Protein AF-A0A942RL22-F1 (afdb_monomer_lite)

Sequence (117 aa):
MGTGFFEAGNFYPDYIMWIAEGDKQYITFIDPKGIRMLEKNINNPKINFYKTIKDLEARLQPTCAEKQIVLNSFIISGTPAADACVSYNVKKQEFESRNVLFLEDEDCVEKMMSKLL

Structure (mmCIF, N/CA/C/O backbone):
data_AF-A0A942RL22-F1
#
_entry.id   AF-A0A942RL22-F1
#
loop_
_atom_site.group_PDB
_atom_site.id
_atom_site.type_symbol
_atom_site.label_atom_id
_atom_site.label_alt_id
_atom_site.label_comp_id
_atom_site.label_asym_id
_atom_site.label_entity_id
_atom_site.label_seq_id
_atom_site.pdbx_PDB_ins_code
_atom_site.Cartn_x
_atom_site.Cartn_y
_atom_site.Cartn_z
_atom_site.occupancy
_atom_site.B_iso_or_equiv
_atom_site.auth_seq_id
_atom_site.auth_comp_id
_atom_site.auth_asym_id
_atom_site.auth_atom_id
_atom_site.pdbx_PDB_model_num
ATOM 1 N N . MET A 1 1 ? -17.919 19.449 4.789 1.00 40.34 1 MET A N 1
ATOM 2 C CA . MET A 1 1 ? -16.560 20.015 4.649 1.00 40.34 1 MET A CA 1
ATOM 3 C C . MET A 1 1 ?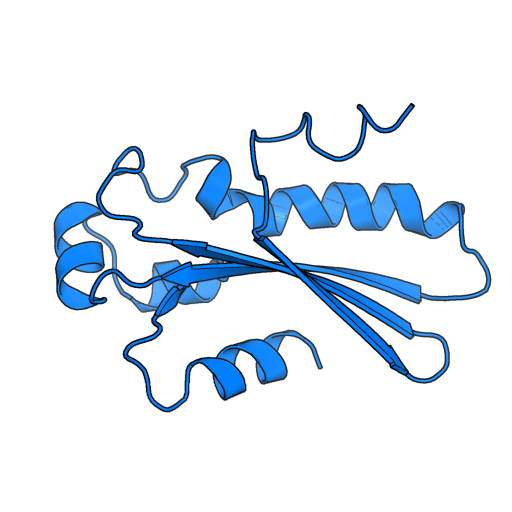 -15.583 18.882 4.924 1.00 40.34 1 MET A C 1
ATOM 5 O O . MET A 1 1 ? -15.587 18.375 6.033 1.00 40.34 1 MET A O 1
ATOM 9 N N . GLY A 1 2 ? -14.881 18.392 3.899 1.00 44.81 2 GLY A N 1
ATOM 10 C CA . GLY A 1 2 ? -14.064 17.164 3.945 1.00 44.81 2 GLY A CA 1
ATOM 11 C C . GLY A 1 2 ? -12.613 17.400 3.524 1.00 44.81 2 GLY A C 1
ATOM 12 O O . GLY A 1 2 ? -11.999 16.542 2.905 1.00 44.81 2 GLY A O 1
ATOM 13 N N . THR A 1 3 ? -12.086 18.593 3.791 1.00 44.75 3 THR A N 1
ATOM 14 C CA . THR A 1 3 ? -10.797 19.057 3.257 1.00 44.75 3 THR A CA 1
ATOM 15 C C . THR A 1 3 ? -9.588 18.569 4.059 1.00 44.75 3 THR A C 1
ATOM 17 O O . THR A 1 3 ? -8.497 18.492 3.515 1.00 44.75 3 THR A O 1
ATOM 20 N N . GLY A 1 4 ? -9.763 18.136 5.313 1.00 44.94 4 GLY A N 1
ATOM 21 C CA . GLY A 1 4 ? -8.635 17.748 6.174 1.00 44.94 4 GLY A CA 1
ATOM 22 C C . GLY A 1 4 ? -8.062 16.337 5.968 1.00 44.94 4 GLY A C 1
ATOM 23 O O . GLY A 1 4 ? -7.029 16.029 6.556 1.00 44.94 4 GLY A O 1
ATOM 24 N N . PHE A 1 5 ? -8.711 15.464 5.184 1.00 51.53 5 PHE A N 1
ATOM 25 C CA . PHE A 1 5 ? -8.306 14.051 5.050 1.00 51.53 5 PHE A CA 1
ATOM 26 C C . PHE A 1 5 ? -7.208 13.826 3.990 1.00 51.53 5 PHE A C 1
ATOM 28 O O . PHE A 1 5 ? -6.409 12.904 4.122 1.00 51.53 5 PHE A O 1
ATOM 35 N N . PHE A 1 6 ? -7.132 14.683 2.962 1.00 53.66 6 PHE A N 1
ATOM 36 C CA . PHE A 1 6 ? -6.286 14.468 1.773 1.00 53.66 6 PHE A CA 1
ATOM 37 C C . PHE A 1 6 ? -5.158 15.495 1.573 1.00 53.66 6 PHE A C 1
ATOM 39 O O . PHE A 1 6 ? -4.308 15.318 0.699 1.00 53.66 6 PHE A O 1
ATOM 46 N N . GLU A 1 7 ? -5.084 16.537 2.407 1.00 50.19 7 GLU A N 1
ATOM 47 C CA . GLU A 1 7 ? -4.060 17.589 2.294 1.00 50.19 7 GLU A CA 1
ATOM 48 C C . GLU A 1 7 ? -2.626 17.109 2.598 1.00 50.19 7 GLU A C 1
ATOM 50 O O . GLU A 1 7 ? -1.667 17.788 2.246 1.00 50.19 7 GLU A O 1
ATOM 55 N N . ALA A 1 8 ? -2.437 15.920 3.180 1.00 49.59 8 ALA A N 1
ATOM 56 C CA . ALA A 1 8 ? -1.116 15.440 3.598 1.00 49.59 8 ALA A CA 1
ATOM 57 C C . ALA A 1 8 ? -0.242 14.831 2.474 1.00 49.59 8 ALA A C 1
ATOM 59 O O . ALA A 1 8 ? 0.849 14.343 2.762 1.00 49.59 8 ALA A O 1
ATOM 60 N N . GLY A 1 9 ? -0.668 14.848 1.202 1.00 53.88 9 GLY A N 1
ATOM 61 C CA . GLY A 1 9 ? 0.193 14.322 0.129 1.00 53.88 9 GLY A CA 1
ATOM 62 C C . GLY A 1 9 ? -0.363 14.238 -1.292 1.00 53.88 9 GLY A C 1
ATOM 63 O O . GLY A 1 9 ? 0.231 13.522 -2.097 1.00 53.88 9 GLY A O 1
ATOM 64 N N . ASN A 1 10 ? -1.476 14.910 -1.629 1.00 64.50 10 ASN A N 1
ATOM 65 C CA . ASN A 1 10 ? -2.128 14.786 -2.950 1.00 64.50 10 ASN A CA 1
ATOM 66 C C . ASN A 1 10 ? -2.435 13.324 -3.352 1.00 64.50 10 ASN A C 1
ATOM 68 O O . ASN A 1 10 ? -2.428 12.963 -4.533 1.00 64.50 10 ASN A O 1
ATOM 72 N N . PHE A 1 11 ? -2.680 12.456 -2.370 1.00 69.56 11 PHE A N 1
ATOM 73 C CA . PHE A 1 11 ? -3.035 11.065 -2.614 1.00 69.5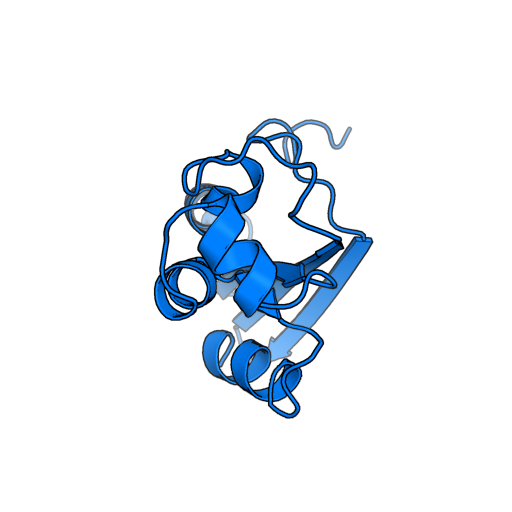6 11 PHE A CA 1
ATOM 74 C C . PHE A 1 11 ? -4.552 10.955 -2.763 1.00 69.56 11 PHE A C 1
ATOM 76 O O . PHE A 1 11 ? -5.270 11.123 -1.788 1.00 69.56 11 PHE A O 1
ATOM 83 N N . TYR A 1 12 ? -5.037 10.670 -3.969 1.00 79.12 12 TYR A N 1
ATOM 84 C CA . TYR A 1 12 ? -6.458 10.477 -4.257 1.00 79.12 12 TYR A CA 1
ATOM 85 C C . TYR A 1 12 ? -6.648 9.031 -4.719 1.00 79.12 12 TYR A C 1
ATOM 87 O O . TYR A 1 12 ? -6.305 8.730 -5.860 1.00 79.12 12 TYR A O 1
ATOM 95 N N . PRO A 1 13 ? -7.079 8.124 -3.828 1.00 85.94 13 PRO A N 1
ATOM 96 C CA . PRO A 1 13 ? -7.296 6.732 -4.179 1.00 85.94 13 PRO A CA 1
ATOM 97 C C . PRO A 1 13 ? -8.569 6.574 -4.997 1.00 85.94 13 PRO A C 1
ATOM 99 O O . PRO A 1 13 ? -9.565 7.247 -4.734 1.00 85.94 13 PRO A O 1
ATOM 102 N N . ASP A 1 14 ? -8.543 5.627 -5.929 1.00 90.50 14 ASP A N 1
ATOM 103 C CA . ASP A 1 14 ? -9.716 5.280 -6.730 1.00 90.50 14 ASP A CA 1
ATOM 104 C C . ASP A 1 14 ? -10.704 4.400 -5.950 1.00 90.50 14 ASP A C 1
ATOM 106 O O . ASP A 1 14 ? -11.911 4.477 -6.169 1.00 90.50 14 ASP A O 1
ATOM 110 N N . TYR A 1 15 ? -10.209 3.578 -5.015 1.00 94.19 15 TYR A N 1
ATOM 111 C CA . TYR A 1 15 ? -11.025 2.630 -4.257 1.00 94.19 15 TYR A CA 1
ATOM 112 C C . TYR A 1 15 ? -10.769 2.720 -2.752 1.00 94.19 15 TYR A C 1
ATOM 114 O O . TYR A 1 15 ? -9.654 2.971 -2.289 1.00 94.19 15 TYR A O 1
ATOM 122 N N . ILE A 1 16 ? -11.817 2.443 -1.977 1.00 95.38 16 ILE A N 1
ATOM 123 C CA . ILE A 1 16 ? -11.748 2.253 -0.528 1.00 95.38 16 ILE A CA 1
ATOM 124 C C . ILE A 1 16 ? -12.342 0.882 -0.221 1.00 95.38 16 ILE A C 1
ATOM 126 O O . ILE A 1 16 ? -13.500 0.621 -0.541 1.00 95.38 16 ILE A O 1
ATOM 130 N N . MET A 1 17 ? -11.553 0.014 0.405 1.00 95.25 17 MET A N 1
ATOM 131 C CA . MET A 1 17 ? -12.008 -1.268 0.932 1.00 95.25 17 MET A CA 1
ATOM 132 C C . MET A 1 17 ? -12.194 -1.155 2.442 1.00 95.25 17 MET A C 1
ATOM 134 O O . MET A 1 17 ? -11.279 -0.740 3.153 1.00 95.25 17 MET A O 1
ATOM 138 N N . TRP A 1 18 ? -13.370 -1.545 2.929 1.00 95.69 18 TRP A N 1
ATOM 139 C CA . TRP A 1 18 ? -13.702 -1.519 4.349 1.00 95.69 18 TRP A CA 1
ATOM 140 C C . TRP A 1 18 ? -14.038 -2.928 4.839 1.00 95.69 18 TRP A C 1
ATOM 142 O O . TRP A 1 18 ? -14.989 -3.542 4.362 1.00 95.69 18 TRP A O 1
ATOM 152 N N . ILE A 1 19 ? -13.252 -3.429 5.794 1.00 94.56 19 ILE A N 1
ATOM 153 C CA . ILE A 1 19 ? -13.478 -4.709 6.471 1.00 94.56 19 ILE A CA 1
ATOM 154 C C . ILE A 1 19 ? -13.791 -4.429 7.943 1.00 94.56 19 ILE A C 1
ATOM 156 O O . ILE A 1 19 ? -13.020 -3.765 8.638 1.00 94.56 19 ILE A O 1
ATOM 160 N N . ALA A 1 20 ? -14.933 -4.929 8.410 1.00 93.81 20 ALA A N 1
ATOM 161 C CA . ALA A 1 20 ? -15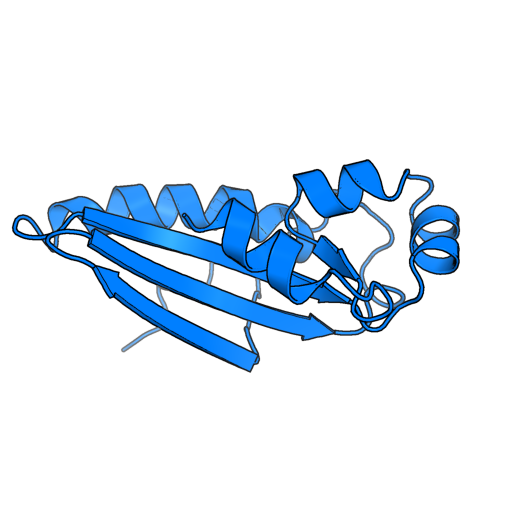.335 -4.883 9.810 1.00 93.81 20 ALA A CA 1
ATOM 162 C C . ALA A 1 20 ? -15.170 -6.278 10.426 1.00 93.81 20 ALA A C 1
ATOM 164 O O . ALA A 1 20 ? -15.860 -7.211 10.021 1.00 93.81 20 ALA A O 1
ATOM 165 N N . GLU A 1 21 ? -14.280 -6.406 11.408 1.00 91.88 21 GLU A N 1
ATOM 166 C CA . GLU A 1 21 ? -13.984 -7.671 12.082 1.00 91.88 21 GLU A CA 1
ATOM 167 C C . GLU A 1 21 ? -13.941 -7.447 13.596 1.00 91.88 21 GLU A C 1
ATOM 169 O O . GLU A 1 21 ? -13.019 -6.824 14.115 1.00 91.88 21 GLU A O 1
ATOM 174 N N . GLY A 1 22 ? -14.964 -7.922 14.311 1.00 91.75 22 GLY A N 1
ATOM 175 C CA . GLY A 1 22 ? -15.086 -7.693 15.752 1.00 91.75 22 GLY A CA 1
ATOM 176 C C . GLY A 1 22 ? -15.069 -6.202 16.107 1.00 91.75 22 GLY A C 1
ATOM 177 O O . GLY A 1 22 ? -15.896 -5.423 15.624 1.00 91.75 22 GLY A O 1
ATOM 178 N N . ASP A 1 23 ? -14.117 -5.812 16.953 1.00 92.50 23 ASP A N 1
ATOM 179 C CA . ASP A 1 23 ? -13.855 -4.430 17.358 1.00 92.50 23 ASP A CA 1
ATOM 180 C C . ASP A 1 23 ? -12.933 -3.675 16.387 1.00 92.50 23 ASP A C 1
ATOM 182 O O . ASP A 1 23 ? -12.732 -2.474 16.552 1.00 92.50 23 ASP A O 1
ATOM 186 N N . LYS A 1 24 ? -12.415 -4.323 15.339 1.00 93.56 24 LYS A N 1
ATOM 187 C CA . LYS A 1 24 ? -11.518 -3.710 14.356 1.00 93.56 24 LYS A CA 1
ATOM 188 C C . LYS A 1 24 ? -12.253 -3.240 13.109 1.00 93.56 24 LYS A C 1
ATOM 190 O O . LYS A 1 24 ? -13.196 -3.864 12.616 1.00 93.56 24 LYS A O 1
ATOM 195 N N . GLN A 1 25 ? -11.808 -2.106 12.583 1.00 94.06 25 GLN A N 1
ATOM 196 C CA . GLN A 1 25 ? -12.272 -1.514 11.334 1.00 94.06 25 GLN A CA 1
ATOM 197 C C . GLN A 1 25 ? -11.056 -1.239 10.456 1.00 94.06 25 GLN A C 1
ATOM 199 O O . GLN A 1 25 ? -10.311 -0.290 10.695 1.00 94.06 25 GLN A O 1
ATOM 204 N N . TYR A 1 26 ? -10.863 -2.065 9.434 1.00 95.44 26 TYR A N 1
ATOM 205 C CA . TYR A 1 26 ? -9.797 -1.888 8.459 1.00 95.44 26 TYR A CA 1
ATOM 206 C C . TYR A 1 26 ? -10.322 -1.048 7.301 1.00 95.44 26 TYR A C 1
ATOM 208 O O . TYR A 1 26 ? -11.182 -1.499 6.544 1.00 95.44 26 TYR A O 1
ATOM 216 N N . ILE A 1 27 ? -9.804 0.167 7.154 1.00 95.19 27 ILE A N 1
ATOM 217 C CA . ILE A 1 27 ? -10.122 1.074 6.051 1.00 95.19 27 ILE A CA 1
ATOM 218 C C . ILE A 1 27 ? -8.877 1.173 5.174 1.00 95.19 27 ILE A C 1
ATOM 220 O O . ILE A 1 27 ? -7.866 1.768 5.546 1.00 95.19 27 ILE A O 1
ATOM 224 N N . THR A 1 28 ? -8.942 0.553 4.004 1.00 95.94 28 THR A N 1
ATOM 225 C CA . THR A 1 28 ? -7.811 0.413 3.090 1.00 95.94 28 THR A CA 1
ATOM 226 C C . THR A 1 28 ? -8.051 1.234 1.836 1.00 95.94 28 THR A C 1
ATOM 228 O O . THR A 1 28 ? -8.973 0.964 1.071 1.00 95.94 28 THR A O 1
ATOM 231 N N . PHE A 1 29 ? -7.203 2.229 1.612 1.00 95.50 29 PHE A N 1
ATOM 232 C CA . PHE A 1 29 ? -7.218 3.074 0.426 1.00 95.50 29 PHE A CA 1
ATOM 233 C C . PHE A 1 29 ? -6.351 2.451 -0.666 1.00 95.50 29 PHE A C 1
ATOM 235 O O . PHE A 1 29 ? -5.164 2.200 -0.461 1.00 95.50 29 PHE A O 1
ATOM 242 N N . ILE A 1 30 ? -6.934 2.207 -1.833 1.00 95.88 30 ILE A N 1
ATOM 243 C CA . ILE A 1 30 ? -6.285 1.493 -2.931 1.00 95.88 30 ILE A CA 1
ATOM 244 C C . ILE A 1 30 ? -6.279 2.410 -4.149 1.00 95.88 30 ILE A C 1
ATOM 246 O O . ILE A 1 30 ? -7.317 2.917 -4.569 1.00 95.88 30 ILE A O 1
ATOM 250 N N . ASP A 1 31 ? -5.095 2.630 -4.713 1.00 93.75 31 ASP A N 1
ATOM 251 C CA . ASP A 1 31 ? -4.892 3.564 -5.822 1.00 93.75 31 ASP A CA 1
ATOM 252 C C . ASP A 1 31 ? -4.146 2.867 -6.978 1.00 93.75 31 ASP A C 1
ATOM 254 O O . ASP A 1 31 ? -2.898 2.869 -7.000 1.00 93.75 31 ASP A O 1
ATOM 258 N N . PRO A 1 32 ? -4.890 2.206 -7.892 1.00 93.94 32 PRO A N 1
ATOM 259 C CA . PRO A 1 32 ? -4.341 1.539 -9.064 1.00 93.94 32 PRO A CA 1
ATOM 260 C C . PRO A 1 32 ? -3.756 2.540 -10.064 1.00 93.94 32 PRO A C 1
ATOM 262 O O . PRO A 1 32 ? -4.470 3.342 -10.653 1.00 93.94 32 PRO A O 1
ATOM 265 N N . LYS A 1 33 ? -2.440 2.496 -10.309 1.00 91.19 33 LYS A N 1
ATOM 266 C CA . LYS A 1 33 ? -1.806 3.426 -11.266 1.00 91.19 33 LYS A CA 1
ATOM 267 C C . LYS A 1 33 ? -0.502 2.935 -11.869 1.00 91.19 33 LYS A C 1
ATOM 269 O O . LYS A 1 33 ? 0.264 2.193 -11.258 1.00 91.19 33 LYS A O 1
ATOM 274 N N . GLY A 1 34 ? -0.155 3.479 -13.030 1.00 89.12 34 GLY A N 1
ATOM 275 C CA . GLY A 1 34 ? 1.223 3.442 -13.511 1.00 89.12 34 GLY A CA 1
ATOM 276 C C . GLY A 1 34 ? 2.124 4.352 -12.668 1.00 89.12 34 GLY A C 1
ATOM 277 O O . GLY A 1 34 ? 1.833 5.532 -12.493 1.00 89.12 34 GLY A O 1
ATOM 278 N N . ILE A 1 35 ? 3.248 3.830 -12.177 1.00 89.19 35 ILE A N 1
ATOM 279 C CA . ILE A 1 35 ? 4.234 4.610 -11.404 1.00 89.19 35 ILE A CA 1
ATOM 280 C C . ILE A 1 35 ? 5.379 5.169 -12.261 1.00 89.19 35 ILE A C 1
ATOM 282 O O . ILE A 1 35 ? 6.253 5.846 -11.734 1.00 89.19 35 ILE A O 1
ATOM 286 N N . ARG A 1 36 ? 5.400 4.929 -13.582 1.00 84.44 36 ARG A N 1
ATOM 287 C CA . ARG A 1 36 ? 6.485 5.423 -14.462 1.00 84.44 36 ARG A CA 1
ATOM 288 C C . ARG A 1 36 ? 6.550 6.951 -14.556 1.00 84.44 36 ARG A C 1
ATOM 290 O O . ARG A 1 36 ? 7.631 7.490 -14.765 1.00 84.44 36 ARG A O 1
ATOM 297 N N . MET A 1 37 ? 5.395 7.612 -14.459 1.00 81.00 37 MET A N 1
ATOM 298 C CA . MET A 1 37 ? 5.257 9.066 -14.614 1.00 81.00 37 MET A CA 1
ATOM 299 C C . MET A 1 37 ? 5.312 9.831 -13.290 1.00 81.00 37 MET A C 1
ATOM 301 O O . MET A 1 37 ? 5.333 11.058 -13.308 1.00 81.00 37 MET A O 1
ATOM 305 N N . LEU A 1 38 ? 5.328 9.137 -12.148 1.00 82.44 38 LEU A N 1
ATOM 306 C CA . LEU A 1 38 ? 5.638 9.811 -10.892 1.00 82.44 38 LEU A CA 1
ATOM 307 C C . LEU A 1 38 ? 7.094 10.283 -10.946 1.00 82.44 38 LEU A C 1
ATOM 309 O O . LEU A 1 38 ? 7.918 9.722 -11.676 1.00 82.44 38 LEU A O 1
ATOM 313 N N . GLU A 1 39 ? 7.417 11.305 -10.157 1.00 78.50 39 GLU A N 1
ATOM 314 C CA . GLU A 1 39 ? 8.808 11.684 -9.927 1.00 78.50 39 GLU A CA 1
ATOM 315 C C . GLU A 1 39 ? 9.576 10.419 -9.536 1.00 78.50 39 GLU A C 1
ATOM 317 O O . GLU A 1 39 ? 9.176 9.743 -8.587 1.00 78.50 39 GLU A O 1
ATOM 322 N N . LYS A 1 40 ? 10.618 10.070 -10.305 1.00 83.12 40 LYS A N 1
ATOM 323 C CA . LYS A 1 40 ? 11.402 8.821 -10.209 1.00 83.12 40 LYS A CA 1
ATOM 324 C C . LYS A 1 40 ? 12.235 8.767 -8.924 1.00 83.12 40 LYS A C 1
ATOM 326 O O . LYS A 1 40 ? 13.459 8.709 -8.937 1.00 83.12 40 LYS A O 1
ATOM 331 N N . ASN A 1 41 ? 11.550 8.858 -7.801 1.00 88.06 41 ASN A N 1
ATOM 332 C CA . ASN A 1 41 ? 12.063 8.987 -6.462 1.00 88.06 41 ASN A CA 1
ATOM 333 C C . ASN A 1 41 ? 11.197 8.104 -5.571 1.00 88.06 41 ASN A C 1
ATOM 335 O O . ASN A 1 41 ? 10.004 8.348 -5.396 1.00 88.06 41 ASN A O 1
ATOM 339 N N . ILE A 1 42 ? 11.807 7.086 -4.972 1.00 91.25 42 ILE A N 1
ATOM 340 C CA . ILE 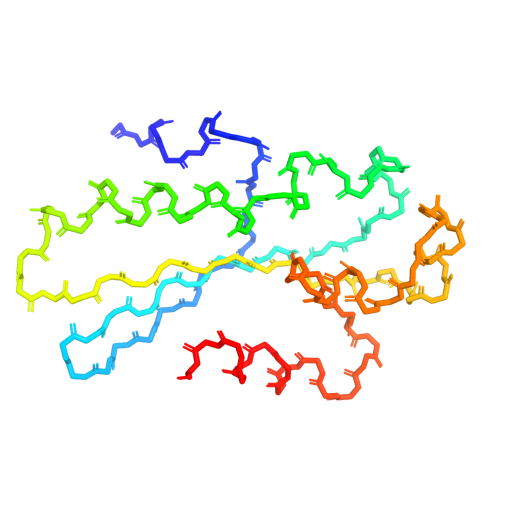A 1 42 ? 11.105 6.151 -4.087 1.00 91.25 42 ILE A CA 1
ATOM 341 C C . ILE A 1 42 ? 10.532 6.840 -2.835 1.00 91.25 42 ILE A C 1
ATOM 343 O O . ILE A 1 42 ? 9.636 6.315 -2.179 1.00 91.25 42 ILE A O 1
ATOM 347 N N . ASN A 1 43 ? 11.030 8.037 -2.512 1.00 91.06 43 ASN A N 1
ATOM 348 C CA . ASN A 1 43 ? 10.549 8.868 -1.414 1.00 91.06 43 ASN A CA 1
ATOM 349 C C . ASN A 1 43 ? 9.479 9.884 -1.844 1.00 91.06 43 ASN A C 1
ATOM 351 O O . ASN A 1 43 ? 9.169 10.795 -1.076 1.00 91.06 43 ASN A O 1
ATOM 355 N N . ASN A 1 44 ? 8.918 9.750 -3.051 1.00 89.56 44 ASN A N 1
ATOM 356 C CA . ASN A 1 44 ? 7.802 10.574 -3.499 1.00 89.56 44 ASN A CA 1
ATOM 357 C C . ASN A 1 44 ? 6.648 10.524 -2.465 1.00 89.56 44 ASN A C 1
ATOM 359 O O . ASN A 1 44 ? 6.339 9.436 -1.965 1.00 89.56 44 ASN A O 1
ATOM 363 N N . PRO A 1 45 ? 5.984 11.657 -2.154 1.00 89.25 45 PRO A N 1
ATOM 364 C CA . PRO A 1 45 ? 4.906 11.710 -1.161 1.00 89.25 45 PRO A CA 1
ATOM 365 C C . PRO A 1 45 ? 3.791 10.687 -1.395 1.00 89.25 45 PRO A C 1
ATOM 367 O O . PRO A 1 45 ? 3.277 10.108 -0.443 1.00 89.25 45 PRO A O 1
ATOM 370 N N . LYS A 1 46 ? 3.473 10.394 -2.663 1.00 88.69 46 LYS A N 1
ATOM 371 C CA . LYS A 1 46 ? 2.452 9.414 -3.037 1.00 88.69 46 LYS A CA 1
ATOM 372 C C . LYS A 1 46 ? 2.857 7.992 -2.647 1.00 88.69 46 LYS A C 1
ATOM 374 O O . LYS A 1 46 ? 2.024 7.249 -2.142 1.00 88.69 46 LYS A O 1
ATOM 379 N N . ILE A 1 47 ? 4.127 7.629 -2.852 1.00 92.50 47 ILE A N 1
ATOM 380 C CA . ILE A 1 47 ? 4.678 6.331 -2.428 1.00 92.50 47 ILE A CA 1
ATOM 381 C C . ILE A 1 47 ? 4.776 6.277 -0.905 1.00 92.50 47 ILE A C 1
ATOM 383 O O . ILE A 1 47 ? 4.426 5.268 -0.313 1.00 92.50 47 ILE A O 1
ATOM 387 N N . ASN A 1 48 ? 5.205 7.359 -0.254 1.00 93.12 48 ASN A N 1
ATOM 388 C CA . ASN A 1 48 ? 5.360 7.415 1.201 1.00 93.12 48 ASN A CA 1
ATOM 389 C C . ASN A 1 48 ? 4.039 7.540 1.979 1.00 93.12 48 ASN A C 1
ATOM 391 O O . ASN A 1 48 ? 4.059 7.476 3.209 1.00 93.12 48 ASN A O 1
ATOM 395 N N . PHE A 1 49 ? 2.895 7.661 1.302 1.00 92.62 49 PHE A N 1
ATOM 396 C CA . PHE A 1 49 ? 1.597 7.840 1.948 1.00 92.62 49 PHE A CA 1
ATOM 397 C C . PHE A 1 49 ? 1.219 6.688 2.898 1.00 92.62 49 PHE A C 1
ATOM 399 O O . PHE A 1 49 ? 0.505 6.917 3.871 1.00 92.62 49 PHE A O 1
ATOM 406 N N . TYR A 1 50 ? 1.752 5.474 2.699 1.00 94.00 50 TYR A N 1
ATOM 407 C CA . TYR A 1 50 ? 1.570 4.351 3.637 1.00 94.00 50 TYR A CA 1
ATOM 408 C C . TYR A 1 50 ? 2.095 4.635 5.052 1.00 94.00 50 TYR A C 1
ATOM 410 O O . TYR A 1 50 ? 1.617 4.033 6.009 1.00 94.00 50 TYR A O 1
ATOM 418 N N . LYS A 1 51 ? 3.058 5.554 5.196 1.00 93.94 51 LYS A N 1
ATOM 419 C CA . LYS A 1 51 ? 3.531 6.044 6.497 1.00 93.94 51 LYS A CA 1
ATOM 420 C C . LYS A 1 51 ? 2.633 7.152 7.015 1.00 93.94 51 LYS A C 1
ATOM 422 O O . LYS A 1 51 ? 2.127 7.054 8.124 1.00 93.94 51 LYS A O 1
ATOM 427 N N . THR A 1 52 ? 2.393 8.172 6.193 1.00 92.12 52 THR A N 1
ATOM 428 C CA . THR A 1 52 ? 1.587 9.345 6.563 1.00 92.12 52 THR A CA 1
ATOM 429 C C . THR A 1 52 ? 0.179 8.963 7.018 1.00 92.12 52 THR A C 1
ATOM 431 O O . THR A 1 52 ? -0.368 9.573 7.934 1.00 92.12 52 THR A O 1
ATOM 434 N N . ILE A 1 53 ? -0.412 7.920 6.429 1.00 92.56 53 ILE A N 1
ATOM 435 C CA . ILE A 1 53 ? -1.742 7.454 6.822 1.00 92.56 53 ILE A CA 1
ATOM 436 C C . ILE A 1 53 ? -1.785 6.885 8.251 1.00 92.56 53 ILE A C 1
ATOM 438 O O . ILE A 1 53 ? -2.842 6.905 8.876 1.00 92.56 53 ILE A O 1
ATOM 442 N N . LYS A 1 54 ? -0.653 6.450 8.820 1.00 94.06 54 LYS A N 1
ATOM 443 C CA . LYS A 1 54 ? -0.586 6.000 10.219 1.00 94.06 54 LYS A CA 1
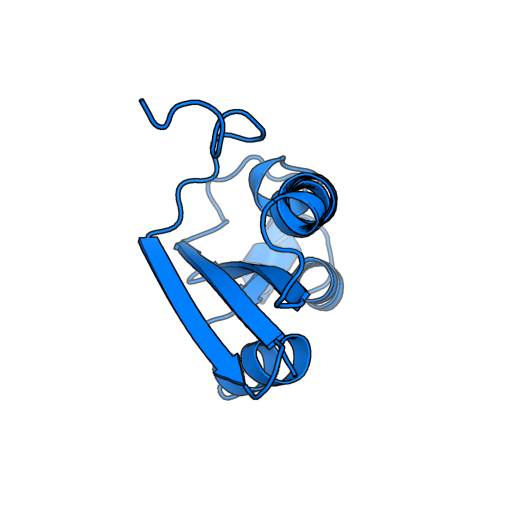ATOM 444 C C . LYS A 1 54 ? -0.634 7.156 11.215 1.00 94.06 54 LYS A C 1
ATOM 446 O O . LYS A 1 54 ? -1.231 7.014 12.279 1.00 94.06 54 LYS A O 1
ATOM 451 N N . ASP A 1 55 ? -0.132 8.331 10.842 1.00 92.00 55 ASP A N 1
ATOM 452 C CA . ASP A 1 55 ? -0.336 9.542 11.645 1.00 92.00 55 ASP A CA 1
ATOM 453 C C . ASP A 1 55 ? -1.822 9.937 11.667 1.00 92.00 55 ASP A C 1
ATOM 455 O O . ASP A 1 55 ? -2.347 10.393 12.686 1.00 92.00 55 ASP A O 1
ATOM 459 N N . LEU A 1 56 ? -2.530 9.732 10.549 1.00 88.75 56 LEU A N 1
ATOM 460 C CA . LEU A 1 56 ? -3.981 9.925 10.474 1.00 88.75 56 LEU A CA 1
ATOM 461 C C . LEU A 1 56 ? -4.735 8.883 11.305 1.00 88.75 56 LEU A C 1
ATOM 463 O O . LEU A 1 56 ? -5.655 9.254 12.028 1.00 88.75 56 LEU A O 1
ATOM 467 N N . GLU A 1 57 ? -4.328 7.614 11.253 1.00 92.44 57 GLU A N 1
ATOM 468 C CA . GLU A 1 57 ? -4.879 6.536 12.085 1.00 92.44 57 GLU A CA 1
ATOM 469 C C . GLU A 1 57 ? -4.821 6.917 13.572 1.00 92.44 57 GLU A C 1
ATOM 471 O O . GLU A 1 57 ? -5.852 6.953 14.245 1.00 92.44 57 GLU A O 1
ATOM 476 N N . ALA A 1 58 ? -3.645 7.333 14.053 1.00 92.62 58 ALA A N 1
ATOM 477 C CA . ALA A 1 58 ? -3.442 7.758 15.436 1.00 92.62 58 ALA A CA 1
ATOM 478 C C . ALA A 1 58 ? -4.300 8.975 15.827 1.00 92.62 58 ALA A C 1
ATOM 480 O O . ALA A 1 58 ? -4.790 9.057 16.953 1.00 92.62 58 ALA A O 1
ATOM 481 N N . ARG A 1 59 ? -4.513 9.920 14.903 1.00 90.19 59 ARG A N 1
ATOM 482 C CA . ARG A 1 59 ? -5.373 11.096 15.125 1.00 90.19 59 ARG A CA 1
ATOM 483 C C . ARG A 1 59 ? -6.863 10.762 15.126 1.00 90.19 59 ARG A C 1
ATOM 485 O O . ARG A 1 59 ? -7.625 11.455 15.796 1.00 90.19 59 ARG A O 1
ATOM 492 N N . LEU A 1 60 ? -7.287 9.751 14.368 1.00 87.81 60 LEU A N 1
ATOM 493 C CA . LEU A 1 60 ? -8.690 9.341 14.278 1.00 87.81 60 LEU A CA 1
ATOM 494 C C . LEU A 1 60 ? -9.100 8.408 15.412 1.00 87.81 60 LEU A C 1
ATOM 496 O O . LEU A 1 60 ? -10.248 8.469 15.846 1.00 87.81 60 LEU A O 1
ATOM 500 N N . GLN A 1 61 ? -8.184 7.583 15.918 1.00 89.69 61 GLN A N 1
ATOM 501 C CA . GLN A 1 61 ? -8.479 6.590 16.950 1.00 89.69 61 GLN A CA 1
ATOM 502 C C . GLN A 1 61 ? -9.233 7.156 18.177 1.00 89.69 61 GLN A C 1
ATOM 504 O O . GLN A 1 61 ? -10.208 6.531 18.597 1.00 89.69 61 GLN A O 1
ATOM 509 N N . PRO A 1 62 ? -8.904 8.348 18.723 1.00 89.56 62 PRO A N 1
ATOM 510 C CA . PRO A 1 62 ? -9.641 8.926 19.852 1.00 89.56 62 PRO A CA 1
ATOM 511 C C . PRO A 1 62 ? -11.094 9.308 19.540 1.00 89.56 62 PRO A C 1
ATOM 513 O O . PRO A 1 62 ? -11.887 9.493 20.458 1.00 89.56 62 PRO A O 1
ATOM 516 N N . THR A 1 63 ? -11.458 9.449 18.262 1.00 87.75 63 THR A N 1
ATOM 517 C CA . THR A 1 63 ? -12.821 9.818 17.842 1.00 87.75 63 THR A CA 1
ATOM 518 C C . THR A 1 63 ? -13.769 8.617 17.783 1.00 87.75 63 THR A C 1
ATOM 520 O O . THR A 1 63 ? -14.983 8.797 17.734 1.00 87.75 63 THR A O 1
ATOM 523 N N . CYS A 1 64 ? -13.231 7.394 17.829 1.00 80.62 64 CYS A N 1
ATOM 524 C CA . CYS A 1 64 ? -13.988 6.148 17.836 1.00 80.62 64 CYS A CA 1
ATOM 525 C C . CYS A 1 64 ? -13.473 5.247 18.969 1.00 80.62 64 CYS A C 1
ATOM 527 O O . CYS A 1 64 ? -12.677 4.341 18.753 1.00 80.62 64 CYS A O 1
ATOM 529 N N . ALA A 1 65 ? -13.901 5.525 20.203 1.00 79.81 65 ALA A N 1
ATOM 530 C CA . ALA A 1 65 ? -13.416 4.814 21.392 1.00 79.81 65 ALA A CA 1
ATOM 531 C C . ALA A 1 65 ? -13.873 3.343 21.472 1.00 79.81 65 ALA A C 1
ATOM 533 O O . ALA A 1 65 ? -13.267 2.551 22.185 1.00 79.81 65 ALA A O 1
ATOM 534 N N . GLU A 1 66 ? -14.934 2.978 20.751 1.00 87.25 66 GLU A N 1
ATOM 535 C CA . GLU A 1 66 ? -15.530 1.636 20.787 1.00 87.25 66 GLU A CA 1
ATOM 536 C C . GLU A 1 66 ? -14.885 0.653 19.804 1.00 87.25 66 GLU A C 1
ATOM 538 O O . GLU A 1 66 ? -15.138 -0.547 19.891 1.00 87.25 66 GLU A O 1
ATOM 543 N N . LYS A 1 67 ? -14.094 1.147 18.840 1.00 90.50 67 LYS A N 1
ATOM 544 C CA . LYS A 1 67 ? -13.509 0.323 17.779 1.00 90.50 67 LYS A CA 1
ATOM 545 C C . LYS A 1 67 ? -12.075 0.726 17.470 1.00 90.50 67 LYS A C 1
ATOM 547 O O . LYS A 1 67 ? -11.757 1.907 17.361 1.00 90.50 67 LYS A O 1
ATOM 552 N N . GLN A 1 68 ? -11.215 -0.255 17.242 1.00 94.12 68 GLN A N 1
ATOM 553 C CA . GLN A 1 68 ? -9.872 -0.031 16.730 1.00 94.12 68 GLN A CA 1
ATOM 554 C C . GLN A 1 68 ? -9.937 0.278 15.227 1.00 94.12 68 GLN A C 1
ATOM 556 O O . GLN A 1 68 ? -10.381 -0.547 14.429 1.00 94.12 68 GLN A O 1
ATOM 561 N N . ILE A 1 69 ? -9.483 1.464 14.830 1.00 93.88 69 ILE A N 1
ATOM 562 C CA . ILE A 1 69 ? -9.382 1.867 13.427 1.00 93.88 69 ILE A CA 1
ATOM 563 C C . ILE A 1 69 ? -7.986 1.503 12.933 1.00 93.88 69 ILE A C 1
ATOM 565 O O . ILE A 1 69 ? -6.987 1.898 13.526 1.00 93.88 69 ILE A O 1
ATOM 569 N N . VAL A 1 70 ? -7.920 0.789 11.813 1.00 94.62 70 VAL A N 1
ATOM 570 C CA . VAL A 1 70 ? -6.676 0.504 11.098 1.00 94.62 70 VAL A CA 1
ATOM 571 C C . VAL A 1 70 ? -6.790 1.105 9.706 1.00 94.62 70 VAL A C 1
ATOM 573 O O . VAL A 1 70 ? -7.634 0.695 8.909 1.00 94.62 70 VAL A O 1
ATOM 576 N N . LEU A 1 71 ? -5.950 2.089 9.400 1.00 94.94 71 LEU A N 1
ATOM 577 C CA . LEU A 1 71 ? -5.883 2.708 8.085 1.00 94.94 71 LEU A CA 1
ATOM 578 C C . LEU A 1 71 ? -4.711 2.150 7.295 1.00 94.94 71 LEU A C 1
ATOM 580 O O . LEU A 1 71 ? -3.567 2.199 7.740 1.00 94.94 71 LEU A O 1
ATOM 584 N N . ASN A 1 72 ? -4.968 1.687 6.082 1.00 96.00 72 ASN A N 1
ATOM 585 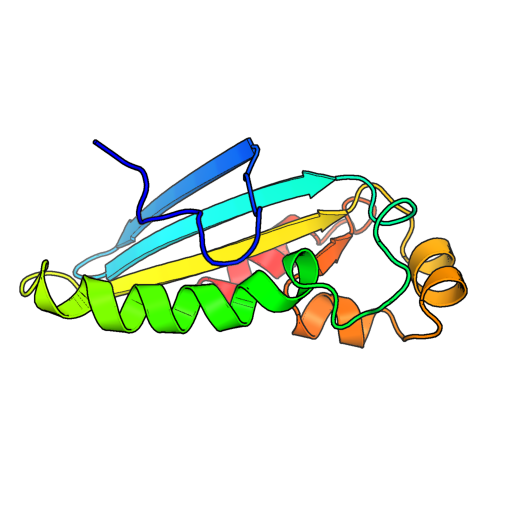C CA . ASN A 1 72 ? -3.922 1.207 5.188 1.00 96.00 72 ASN A CA 1
ATOM 586 C C . ASN A 1 72 ? -3.989 1.947 3.859 1.00 96.00 72 ASN A C 1
ATOM 588 O O . ASN A 1 72 ? -5.057 2.389 3.439 1.00 96.00 72 ASN A O 1
ATOM 592 N N . SER A 1 73 ? -2.857 2.069 3.175 1.00 95.62 73 SER A N 1
ATOM 593 C CA . SER A 1 73 ? -2.842 2.536 1.794 1.00 95.62 73 SER A CA 1
ATOM 594 C C . SER A 1 73 ? -1.926 1.681 0.938 1.00 95.62 73 SER A C 1
ATOM 596 O O . SER A 1 73 ? -0.865 1.239 1.389 1.00 95.62 73 SER A O 1
ATOM 598 N N . PHE A 1 74 ? -2.378 1.438 -0.290 1.00 96.69 74 PHE A N 1
ATOM 599 C CA . PHE A 1 74 ? -1.676 0.651 -1.290 1.00 96.69 74 PHE A CA 1
ATOM 600 C C . PHE A 1 74 ? -1.690 1.355 -2.639 1.00 96.69 74 PHE A C 1
ATOM 602 O O . PHE A 1 74 ? -2.693 1.932 -3.067 1.00 96.69 74 PHE A O 1
ATOM 609 N N . ILE A 1 75 ? -0.568 1.245 -3.340 1.00 95.81 75 ILE A N 1
ATOM 610 C CA . ILE A 1 75 ? -0.503 1.498 -4.773 1.00 95.81 75 ILE A CA 1
ATOM 611 C C . ILE A 1 75 ? -0.477 0.141 -5.457 1.00 95.81 75 ILE A C 1
ATOM 613 O O . ILE A 1 75 ? 0.453 -0.631 -5.242 1.00 95.81 75 ILE A O 1
ATOM 617 N N . ILE A 1 76 ? -1.463 -0.129 -6.307 1.00 97.19 76 ILE A N 1
ATOM 618 C CA . ILE A 1 76 ? -1.451 -1.313 -7.168 1.00 97.19 76 ILE A CA 1
ATOM 619 C C . ILE A 1 76 ? -0.922 -0.873 -8.527 1.00 97.19 76 ILE A C 1
ATOM 621 O O . ILE A 1 76 ? -1.594 -0.166 -9.278 1.00 97.19 76 ILE A O 1
ATOM 625 N N . SER A 1 77 ? 0.336 -1.193 -8.813 1.00 96.44 77 SER A N 1
ATOM 626 C CA . SER A 1 77 ? 0.994 -0.684 -10.000 1.00 96.44 77 SER A CA 1
ATOM 627 C C . SER A 1 77 ? 0.675 -1.503 -11.239 1.00 96.44 77 SER A C 1
ATOM 629 O O . SER A 1 77 ? 0.930 -2.702 -11.280 1.00 96.44 77 SER A O 1
ATOM 631 N N . GLY A 1 78 ? 0.193 -0.821 -12.280 1.00 95.50 78 GLY A N 1
ATOM 632 C CA . GLY A 1 78 ? 0.124 -1.370 -13.639 1.00 95.50 78 GLY A CA 1
ATOM 633 C C . GLY A 1 78 ? 1.447 -1.264 -14.411 1.00 95.50 78 GLY A C 1
ATOM 634 O O . GLY A 1 78 ? 1.517 -1.669 -15.566 1.00 95.50 78 GLY A O 1
ATOM 635 N N . THR A 1 79 ? 2.492 -0.678 -13.816 1.00 95.69 79 THR A N 1
ATOM 636 C CA . THR A 1 79 ? 3.841 -0.677 -14.395 1.00 95.69 79 THR A CA 1
ATOM 637 C C . THR A 1 79 ? 4.508 -2.021 -14.108 1.00 95.69 79 THR A C 1
ATOM 639 O O . THR A 1 79 ? 4.548 -2.380 -12.935 1.00 95.69 79 THR A O 1
ATOM 642 N N . PRO A 1 80 ? 5.126 -2.701 -15.089 1.00 96.31 80 PRO A N 1
ATOM 643 C CA . PRO A 1 80 ? 5.917 -3.898 -14.814 1.00 96.31 80 PRO A CA 1
ATOM 644 C C . PRO A 1 80 ? 7.034 -3.635 -13.797 1.00 96.31 80 PRO A C 1
ATOM 646 O O . PRO A 1 80 ? 7.732 -2.615 -13.869 1.00 96.31 80 PRO A O 1
ATOM 649 N N . ALA A 1 81 ? 7.236 -4.552 -12.855 1.00 96.44 81 ALA A N 1
ATOM 650 C CA . ALA A 1 81 ? 8.179 -4.392 -11.756 1.00 96.44 81 ALA A CA 1
ATOM 651 C C . ALA A 1 81 ? 9.608 -4.189 -12.261 1.00 96.44 81 ALA A C 1
ATOM 653 O O . ALA A 1 81 ? 10.327 -3.349 -11.722 1.00 96.44 81 ALA A O 1
ATOM 654 N N . ALA A 1 82 ? 10.008 -4.891 -13.326 1.00 96.06 82 ALA A N 1
ATOM 655 C CA . ALA A 1 82 ? 11.321 -4.723 -13.947 1.00 96.06 82 ALA A CA 1
ATOM 656 C C . ALA A 1 82 ? 11.556 -3.271 -14.406 1.00 96.06 82 ALA A C 1
ATOM 658 O O . ALA A 1 82 ? 12.584 -2.672 -14.084 1.00 96.06 82 ALA A O 1
ATOM 659 N N . ASP A 1 83 ? 10.569 -2.665 -15.069 1.00 95.31 83 ASP A N 1
ATOM 660 C CA . ASP A 1 83 ? 10.666 -1.289 -15.560 1.00 95.31 83 ASP A CA 1
ATOM 661 C C . ASP A 1 83 ? 10.648 -0.267 -14.426 1.00 95.31 83 ASP A C 1
ATOM 663 O O . ASP A 1 83 ? 11.349 0.748 -14.483 1.00 95.31 83 ASP A O 1
ATOM 667 N N . ALA A 1 84 ? 9.853 -0.525 -13.385 1.00 94.88 84 ALA A N 1
ATOM 668 C CA . ALA A 1 84 ? 9.847 0.290 -12.179 1.00 94.88 84 ALA A CA 1
ATOM 669 C C . ALA A 1 84 ? 11.206 0.233 -11.467 1.00 94.88 84 ALA A C 1
ATOM 671 O O . ALA A 1 84 ? 11.758 1.278 -11.126 1.00 94.88 84 ALA A O 1
ATOM 672 N N . CYS A 1 85 ? 11.785 -0.959 -11.307 1.00 95.25 85 CYS A N 1
ATOM 673 C CA . CYS A 1 85 ? 13.090 -1.147 -10.674 1.00 95.25 85 CYS A CA 1
ATOM 674 C C . CYS A 1 85 ? 14.189 -0.378 -11.414 1.00 95.25 85 CYS A C 1
ATOM 676 O O . CYS A 1 85 ? 14.960 0.344 -10.786 1.00 95.25 85 CYS A O 1
ATOM 678 N N . VAL A 1 86 ? 14.216 -0.466 -12.749 1.00 94.44 86 VAL A N 1
ATOM 679 C CA . VAL A 1 86 ? 15.162 0.288 -13.586 1.00 94.44 86 VAL A CA 1
ATOM 680 C C . VAL A 1 86 ? 14.924 1.794 -13.468 1.00 94.44 86 VAL A C 1
ATOM 682 O O . VAL A 1 86 ? 15.867 2.556 -13.276 1.00 94.44 86 VAL A O 1
ATOM 685 N N . SER A 1 87 ? 13.667 2.242 -13.546 1.00 92.75 87 SER A N 1
ATOM 686 C CA . SER A 1 87 ? 13.335 3.674 -13.549 1.00 92.75 87 SER A CA 1
ATOM 687 C C . SER A 1 87 ? 13.643 4.371 -12.224 1.00 92.75 87 SER A C 1
ATOM 689 O O . SER A 1 87 ? 14.017 5.541 -12.235 1.00 92.75 87 SER A O 1
ATOM 691 N N . TYR A 1 88 ? 13.465 3.674 -11.101 1.00 94.19 88 TYR A N 1
ATOM 692 C CA . TYR A 1 88 ? 13.677 4.206 -9.751 1.00 94.19 88 TYR A CA 1
ATOM 693 C C . TYR A 1 88 ? 15.033 3.821 -9.155 1.00 94.19 88 TYR A C 1
ATOM 695 O O . TYR A 1 88 ? 15.381 4.320 -8.087 1.00 94.19 88 TYR A O 1
ATOM 703 N N . ASN A 1 89 ? 15.785 2.940 -9.821 1.00 94.88 89 ASN A N 1
ATOM 704 C CA . ASN A 1 89 ? 17.035 2.367 -9.327 1.00 94.88 89 ASN A CA 1
ATOM 705 C C . ASN A 1 89 ? 16.894 1.726 -7.928 1.00 94.88 89 ASN A C 1
ATOM 707 O O . ASN A 1 89 ? 17.720 1.931 -7.039 1.00 94.88 89 ASN A O 1
ATOM 711 N N . VAL A 1 90 ? 15.818 0.961 -7.721 1.00 95.44 90 VAL A N 1
ATOM 712 C CA . VAL A 1 90 ? 15.550 0.210 -6.481 1.00 95.44 90 VAL A CA 1
ATOM 713 C C . VAL A 1 90 ? 15.080 -1.205 -6.803 1.00 95.44 90 VAL A C 1
ATOM 715 O O . VAL A 1 90 ? 14.715 -1.509 -7.935 1.00 95.44 90 VAL A O 1
ATOM 718 N N . LYS A 1 91 ? 15.083 -2.088 -5.803 1.00 97.12 91 LYS A N 1
ATOM 719 C CA . LYS A 1 91 ? 14.580 -3.460 -5.949 1.00 97.12 91 LYS A CA 1
ATOM 720 C C . LYS A 1 91 ? 13.067 -3.513 -5.743 1.00 97.12 91 LYS A C 1
ATOM 722 O O . LYS A 1 91 ? 12.516 -2.714 -4.992 1.00 97.12 91 LYS A O 1
ATOM 727 N N . LYS A 1 92 ? 12.413 -4.521 -6.321 1.00 96.50 92 LYS A N 1
ATOM 728 C CA . LYS A 1 92 ? 10.974 -4.782 -6.153 1.00 96.50 92 LYS A CA 1
ATOM 729 C C . LYS A 1 92 ? 10.551 -4.834 -4.680 1.00 96.50 92 LYS A C 1
ATOM 731 O O . LYS A 1 92 ? 9.556 -4.228 -4.308 1.00 96.50 92 LYS A O 1
ATOM 736 N N . GLN A 1 93 ? 11.357 -5.466 -3.829 1.00 96.94 93 GLN A N 1
ATOM 737 C CA . GLN A 1 93 ? 11.089 -5.581 -2.392 1.00 96.94 93 GLN A CA 1
ATOM 738 C C . GLN A 1 93 ? 11.027 -4.218 -1.682 1.00 96.94 93 GLN A C 1
ATOM 740 O O . GLN A 1 93 ? 10.325 -4.081 -0.685 1.00 96.94 93 GLN A O 1
ATOM 745 N N . GLU A 1 94 ? 11.727 -3.200 -2.195 1.00 96.81 94 GLU A N 1
ATOM 746 C CA . GLU A 1 94 ? 11.666 -1.837 -1.655 1.00 96.81 94 GLU A CA 1
ATOM 747 C C . GLU A 1 94 ? 10.330 -1.153 -1.982 1.00 96.81 94 GLU A C 1
ATOM 749 O O . GLU A 1 94 ? 9.846 -0.333 -1.210 1.00 96.81 94 GLU A O 1
ATOM 754 N N . PHE A 1 95 ? 9.703 -1.500 -3.107 1.00 97.00 95 PHE A N 1
ATOM 755 C CA . PHE A 1 95 ? 8.339 -1.071 -3.414 1.00 97.00 95 PHE A CA 1
ATOM 756 C C . PHE A 1 95 ? 7.326 -1.798 -2.525 1.00 97.00 95 PHE A C 1
ATOM 758 O O . PHE A 1 95 ? 6.483 -1.159 -1.895 1.00 97.00 95 PHE A O 1
ATOM 765 N N . GLU A 1 96 ? 7.452 -3.120 -2.408 1.00 97.12 96 GLU A N 1
ATOM 766 C CA . GLU A 1 96 ? 6.529 -3.943 -1.620 1.00 97.12 96 GLU A CA 1
ATOM 767 C C . GLU A 1 96 ? 6.580 -3.599 -0.122 1.00 97.12 96 GLU A C 1
ATOM 769 O O . GLU A 1 96 ? 5.543 -3.577 0.549 1.00 97.12 96 GLU A O 1
ATOM 774 N N . SER A 1 97 ? 7.755 -3.257 0.422 1.00 96.44 97 SER A N 1
ATOM 775 C CA . SER A 1 97 ? 7.898 -2.772 1.805 1.00 96.44 97 SER A CA 1
ATOM 776 C C . SER A 1 97 ? 7.189 -1.431 2.044 1.00 96.44 97 SER A C 1
ATOM 778 O O . SER A 1 97 ? 6.829 -1.118 3.177 1.00 96.44 97 SER A O 1
ATOM 780 N N . ARG A 1 98 ? 6.926 -0.674 0.970 1.00 96.31 98 ARG A N 1
ATOM 781 C CA . ARG A 1 98 ? 6.219 0.616 0.949 1.00 96.31 98 ARG A CA 1
ATOM 782 C C . ARG A 1 98 ? 4.768 0.498 0.474 1.00 96.31 98 ARG A C 1
ATOM 784 O O . ARG A 1 98 ? 4.166 1.497 0.094 1.00 96.31 98 ARG A O 1
ATOM 791 N N . ASN A 1 99 ? 4.212 -0.716 0.475 1.00 97.12 99 ASN A N 1
ATOM 792 C CA . ASN A 1 99 ? 2.852 -1.024 0.015 1.00 97.12 99 ASN A CA 1
ATOM 793 C C . ASN A 1 99 ? 2.580 -0.636 -1.451 1.00 97.12 99 ASN A C 1
ATOM 795 O O . ASN A 1 99 ? 1.440 -0.381 -1.846 1.00 97.12 99 ASN A O 1
ATOM 799 N N . VAL A 1 100 ? 3.626 -0.628 -2.277 1.00 97.00 100 VAL A N 1
ATOM 800 C CA . VAL A 1 100 ? 3.505 -0.583 -3.732 1.00 97.00 100 VAL A CA 1
ATOM 801 C C . VAL A 1 100 ? 3.622 -2.016 -4.244 1.00 97.00 100 VAL A C 1
ATOM 803 O O . VAL A 1 100 ? 4.699 -2.608 -4.214 1.00 97.00 100 VAL A O 1
ATOM 806 N N . LEU A 1 101 ? 2.495 -2.582 -4.663 1.00 97.94 101 LEU A N 1
ATOM 807 C CA . LEU A 1 101 ? 2.393 -3.935 -5.209 1.00 97.94 101 LEU A CA 1
ATOM 808 C C . LEU A 1 101 ? 2.242 -3.864 -6.729 1.00 97.94 101 LEU A C 1
ATOM 810 O O . LEU A 1 101 ? 1.918 -2.808 -7.269 1.00 97.94 101 LEU A O 1
ATOM 814 N N . PHE A 1 102 ? 2.479 -4.969 -7.426 1.00 97.75 102 PHE A N 1
ATOM 815 C CA . PHE A 1 102 ? 2.480 -5.010 -8.887 1.00 97.75 102 PHE A CA 1
ATOM 816 C C . PHE A 1 102 ? 1.352 -5.902 -9.387 1.00 97.75 102 PHE A C 1
ATOM 818 O O . PHE A 1 102 ? 1.289 -7.067 -9.018 1.00 97.75 102 PHE A O 1
ATOM 825 N N . LEU A 1 103 ? 0.479 -5.360 -10.239 1.00 95.88 103 LEU A N 1
ATOM 826 C CA . LEU A 1 103 ? -0.701 -6.070 -10.744 1.00 95.88 103 LEU A CA 1
ATOM 827 C C . LEU A 1 103 ? -0.342 -7.292 -11.607 1.00 95.88 103 LEU A C 1
ATOM 829 O O . LEU A 1 103 ? -1.162 -8.187 -11.757 1.00 95.88 103 LEU A O 1
ATOM 833 N N . GLU A 1 104 ? 0.865 -7.318 -12.181 1.00 96.06 104 GLU A N 1
ATOM 834 C CA . GLU A 1 104 ? 1.377 -8.463 -12.949 1.00 96.06 104 GLU A CA 1
ATOM 835 C C . GLU A 1 104 ? 1.686 -9.693 -12.083 1.00 96.06 104 GLU A C 1
ATOM 837 O O . GLU A 1 104 ? 1.827 -10.788 -12.620 1.00 96.06 104 GLU A O 1
ATOM 842 N N . ASP A 1 105 ? 1.803 -9.521 -10.764 1.00 96.69 105 ASP A N 1
ATOM 843 C CA . ASP A 1 105 ? 2.027 -10.632 -9.851 1.00 96.69 105 ASP A CA 1
ATOM 844 C C . ASP A 1 105 ? 0.728 -11.415 -9.643 1.00 96.69 105 ASP A C 1
ATOM 846 O O . ASP A 1 105 ? -0.277 -10.848 -9.209 1.00 96.69 105 ASP A O 1
ATOM 850 N N . GLU A 1 106 ? 0.761 -12.730 -9.872 1.00 96.50 106 GLU A N 1
ATOM 851 C CA . GLU A 1 106 ? -0.392 -13.612 -9.624 1.00 96.50 106 GLU A CA 1
ATOM 852 C C . GLU A 1 106 ? -0.862 -13.543 -8.160 1.00 96.50 106 GLU A C 1
ATOM 854 O O . GLU A 1 106 ? -2.060 -13.579 -7.884 1.00 96.50 106 GLU A O 1
ATOM 859 N N . ASP A 1 107 ? 0.074 -13.346 -7.227 1.00 96.75 107 ASP A N 1
ATOM 860 C CA . ASP A 1 107 ? -0.169 -13.228 -5.790 1.00 96.75 107 ASP A CA 1
ATOM 861 C C . ASP A 1 107 ? -0.394 -11.774 -5.319 1.00 96.75 107 ASP A C 1
ATOM 863 O O . ASP A 1 107 ? -0.401 -11.503 -4.118 1.00 96.75 107 ASP A O 1
ATOM 867 N N . CYS A 1 108 ? -0.609 -10.807 -6.226 1.00 96.31 108 CYS A N 1
ATOM 868 C CA . CYS A 1 108 ? -0.740 -9.385 -5.871 1.00 96.31 108 CYS A CA 1
ATOM 869 C C . CYS A 1 108 ? -1.828 -9.129 -4.814 1.00 96.31 108 CYS A C 1
ATOM 871 O O . CYS A 1 108 ? -1.621 -8.369 -3.863 1.00 96.31 108 CYS A O 1
ATOM 873 N N . VAL A 1 109 ? -3.004 -9.740 -4.980 1.00 94.31 109 VAL A N 1
ATOM 874 C CA . VAL A 1 109 ? -4.126 -9.569 -4.043 1.00 94.31 109 VAL A CA 1
ATOM 875 C C . VAL A 1 109 ? -3.824 -10.264 -2.717 1.00 94.31 109 VAL A C 1
ATOM 877 O O . VAL A 1 109 ? -4.085 -9.699 -1.658 1.00 94.31 109 VAL A O 1
ATOM 880 N N . GLU A 1 110 ? -3.209 -11.443 -2.751 1.00 96.81 110 GLU A N 1
ATOM 881 C CA . GLU A 1 110 ? -2.824 -12.201 -1.556 1.00 96.81 110 GLU A CA 1
ATOM 882 C C . GLU A 1 110 ? -1.766 -11.449 -0.731 1.00 96.81 110 GLU A C 1
ATOM 884 O O . GLU A 1 110 ? -1.892 -11.319 0.491 1.00 96.81 110 GLU A O 1
ATOM 889 N N . LYS A 1 111 ? -0.772 -10.843 -1.392 1.00 96.62 111 LYS A N 1
ATOM 890 C CA . LYS A 1 111 ? 0.201 -9.923 -0.780 1.00 96.62 111 LYS A CA 1
ATOM 891 C C . LYS A 1 111 ? -0.464 -8.719 -0.120 1.00 96.62 111 LYS A C 1
ATOM 893 O O . LYS A 1 111 ? -0.020 -8.280 0.938 1.00 96.62 111 LYS A O 1
ATOM 898 N N . MET A 1 112 ? -1.508 -8.160 -0.734 1.00 96.38 112 MET A N 1
ATOM 899 C CA . MET A 1 112 ? -2.259 -7.061 -0.127 1.00 96.38 112 MET A CA 1
ATOM 900 C C . MET A 1 112 ? -2.989 -7.546 1.127 1.00 96.38 112 MET A C 1
ATOM 902 O O . MET A 1 112 ? -2.815 -6.960 2.189 1.00 96.38 112 MET A O 1
ATOM 906 N N . MET A 1 113 ? -3.753 -8.637 1.027 1.00 94.88 113 MET A N 1
ATOM 907 C CA . MET A 1 113 ? -4.554 -9.165 2.137 1.00 94.88 113 MET A CA 1
ATOM 908 C C . MET A 1 113 ? -3.695 -9.609 3.328 1.00 94.88 113 MET A C 1
ATOM 910 O O . MET A 1 113 ? -4.031 -9.295 4.465 1.00 94.88 113 MET A O 1
ATOM 914 N N . SER A 1 114 ? -2.551 -10.251 3.081 1.00 95.12 114 SER A N 1
ATOM 915 C CA . SER A 1 114 ? -1.594 -10.657 4.128 1.00 95.12 114 SER A CA 1
ATOM 916 C C . SER A 1 114 ? -0.924 -9.493 4.864 1.00 95.12 114 SER A C 1
ATOM 918 O O . SER A 1 114 ? -0.367 -9.688 5.937 1.00 95.12 114 SER A O 1
ATOM 920 N N . LYS A 1 115 ? -0.956 -8.279 4.303 1.00 93.62 115 LYS A N 1
ATOM 921 C CA . LYS A 1 115 ? -0.494 -7.056 4.976 1.00 93.62 115 LYS A CA 1
ATOM 922 C C . LYS A 1 115 ? -1.604 -6.348 5.759 1.00 93.62 115 LYS A C 1
ATOM 924 O O . LYS A 1 115 ? -1.306 -5.396 6.479 1.00 93.62 115 LYS A O 1
ATOM 929 N N . LEU A 1 116 ? -2.863 -6.744 5.570 1.00 87.69 116 LEU A N 1
ATOM 930 C CA . LEU A 1 116 ? -4.022 -6.164 6.252 1.00 87.69 116 LEU A CA 1
ATOM 931 C C . LEU A 1 116 ? -4.373 -6.911 7.540 1.00 87.69 116 LEU A C 1
ATOM 933 O O . LEU A 1 116 ? -4.743 -6.259 8.515 1.00 87.69 116 LEU A O 1
ATOM 937 N N . LEU A 1 117 ? -4.286 -8.243 7.507 1.00 72.12 117 LEU A N 1
ATOM 938 C CA . LEU A 1 117 ? -4.659 -9.170 8.581 1.00 72.12 117 LEU A CA 1
ATOM 939 C C . LEU A 1 117 ? -3.436 -9.577 9.410 1.00 72.12 117 LEU A C 1
ATOM 941 O O . LEU A 1 117 ? -3.567 -9.598 10.655 1.00 72.12 117 LEU A O 1
#

Foldseek 3Di:
DPPPPCPQAVADAPDWDWDDDPQEIETEGEHEEAPLPPDLECPHSNLQVQVVVVVVQVVCCVVCVSHRYHYGYAYAHQYPQVVSCVSNVHHSVSSLVSRYFYPPDPCRVVSVVVVRD

Secondary structure (DSSP, 8-state):
--TTTTTTT----SEEEEEEETTEEEEEEEEEE--TTS-S-TT-HHHHHHHHHHHHHHHHGGG-TTSEEEEEEEEEE-S-HHHHHHHHTS-HHHHHTTTEEETTSTTHHHHHHHTT-

Radius of gyration: 14.76 Å; chains: 1; bounding box: 34×34×37 Å

pLDDT: mean 88.84, std 13.09, range [40.34, 97.94]